Protein AF-A0A380AH10-F1 (afdb_monomer)

Organism: Serratia marcescens (NCBI:txid615)

Solvent-accessible surface area (backbone atoms only — not comparable to full-atom values): 5071 Å² total; per-residue (Å²): 136,85,80,80,72,54,67,38,58,54,52,52,50,45,22,65,77,42,29,86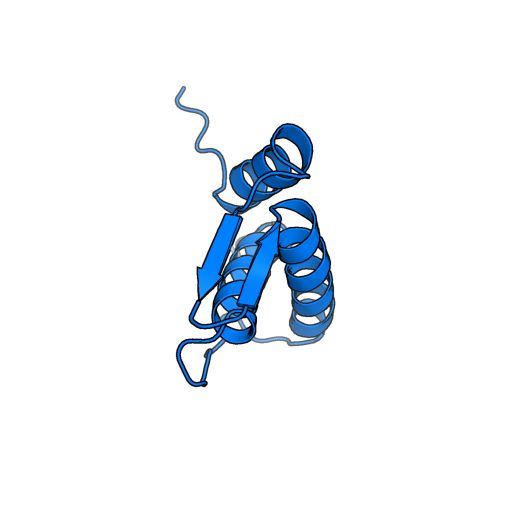,41,81,65,50,74,56,93,95,49,72,34,28,22,36,60,47,45,55,51,13,52,54,49,24,59,58,53,68,76,50,95,65,95,72,80,88,86,84,72,70,102,45,70,68,51,54,28,51,53,51,8,55,49,47,45,61,78,75,56,77,81,87,123

Sequence (83 aa):
MTMNHHLGQLLQAAATKYAHLEALSIKDDSWSYQQLHEFAALLARGFALSSGKYCALLGPRHIGTLAGAIARIMLRKNLPASQ

Secondary structure (DSSP, 8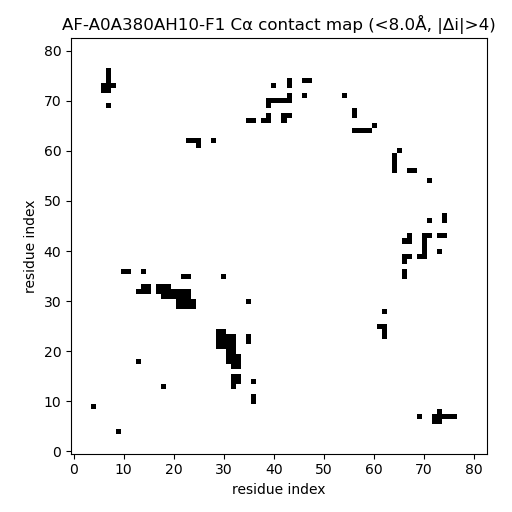-state):
------HHHHHHHHHHHTTTSEEEEETTEEEEHHHHHHHHHHHHHHHHT---S-----SSS-HHHHHHHHHHHHHTTSS----

Mean predicted aligned error: 6.73 Å

Radius of gyration: 13.61 Å; Cα contacts (8 Å, |Δi|>4): 80; chains: 1; bounding box: 32×38×34 Å

InterPro domains:
  IPR042099 ANL, N-terminal domain [G3DSA:3.40.50.12780] (1-76)

pLDDT: mean 82.56, std 17.0, range [35.84, 97.69]

Nearest PDB structures (foldseek):
  5u89-assembly1_A  TM=9.157E-01  e=7.034E-02  Geobacillus sp. Y4.1MC1
  4gr4-assembly4_D  TM=8.330E-01  e=5.134E-02  Streptomyces lydicus
  6vhu-assembly2_B  TM=8.033E-01  e=9.049E-02  Klebsiella oxytoca
  8glc-assembly2_A  TM=9.078E-01  e=1.926E-01  Actinoplanes
  6vhy-assembly1_A  TM=8.042E-01  e=4.101E-01  Klebsiella oxytoca

Foldseek 3Di:
DDPPPQVLNVLVVCCVVFVADWDDDDDPDTDGSVRLVVLLCVLLVVCVPDPDPDDDQDDDPDSNSVSVVSNNSNNVVPDPPDD

Structure (mmCIF, N/CA/C/O backbone):
data_AF-A0A380AH10-F1
#
_entry.id   AF-A0A380AH10-F1
#
loop_
_atom_site.group_PDB
_atom_site.id
_atom_site.type_symbol
_atom_site.label_atom_id
_atom_site.label_alt_id
_atom_site.label_comp_id
_atom_site.label_asym_id
_atom_site.label_entity_id
_atom_site.label_seq_id
_atom_site.pdbx_PDB_ins_code
_atom_site.Cartn_x
_atom_site.Cartn_y
_atom_site.Cartn_z
_atom_site.occupancy
_atom_site.B_iso_or_equiv
_atom_site.auth_seq_id
_atom_site.auth_comp_id
_atom_site.auth_asym_id
_atom_site.auth_atom_id
_atom_site.pdbx_PDB_model_num
ATOM 1 N N . MET A 1 1 ? 3.985 30.558 -9.843 1.00 35.84 1 MET A N 1
ATOM 2 C CA . MET A 1 1 ? 4.554 29.221 -10.121 1.00 35.84 1 MET A CA 1
ATOM 3 C C . MET A 1 1 ? 3.744 28.197 -9.346 1.00 35.84 1 MET A C 1
ATOM 5 O O . MET A 1 1 ? 3.816 28.185 -8.126 1.00 35.84 1 MET A O 1
ATOM 9 N N . THR A 1 2 ? 2.908 27.409 -10.015 1.00 39.19 2 THR A N 1
ATOM 10 C CA . THR A 1 2 ? 2.164 26.315 -9.379 1.00 39.19 2 THR A CA 1
ATOM 11 C C . THR A 1 2 ? 3.142 25.183 -9.066 1.00 39.19 2 THR A C 1
ATOM 13 O O . THR A 1 2 ? 3.721 24.589 -9.973 1.00 39.19 2 THR A O 1
ATOM 16 N N . MET A 1 3 ? 3.379 24.906 -7.780 1.00 42.47 3 MET A N 1
ATOM 17 C CA . MET A 1 3 ? 4.083 23.692 -7.365 1.00 42.47 3 ME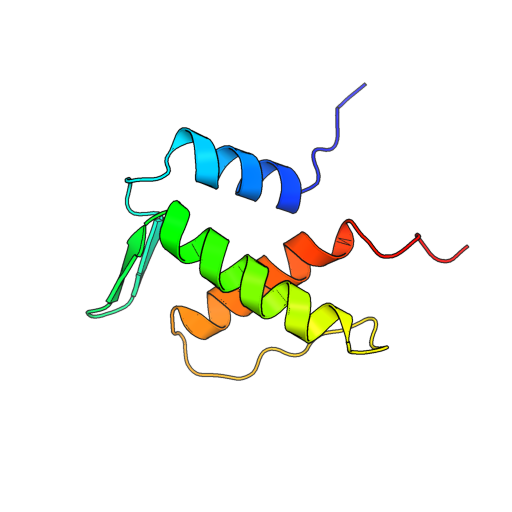T A CA 1
ATOM 18 C C . MET A 1 3 ? 3.221 22.499 -7.778 1.00 42.47 3 MET A C 1
ATOM 20 O O . MET A 1 3 ? 2.243 22.167 -7.112 1.00 42.47 3 MET A O 1
ATOM 24 N N . ASN A 1 4 ? 3.560 21.869 -8.901 1.00 49.22 4 ASN A N 1
ATOM 25 C CA . ASN A 1 4 ? 2.987 20.585 -9.281 1.00 49.22 4 ASN A CA 1
ATOM 26 C C . ASN A 1 4 ? 3.502 19.537 -8.290 1.00 49.22 4 ASN A C 1
ATOM 28 O O . ASN A 1 4 ? 4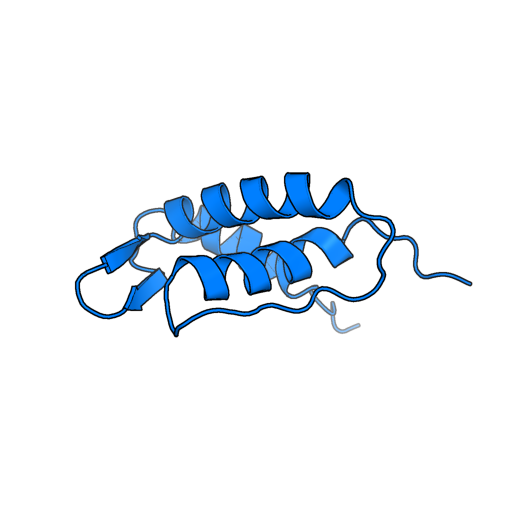.529 18.898 -8.517 1.00 49.22 4 ASN A O 1
ATOM 32 N N . HIS A 1 5 ? 2.824 19.405 -7.151 1.00 58.41 5 HIS A N 1
ATOM 33 C CA . HIS A 1 5 ? 3.132 18.368 -6.181 1.00 58.41 5 HIS A CA 1
ATOM 34 C C . HIS A 1 5 ? 2.877 17.010 -6.827 1.00 58.41 5 HIS A C 1
ATOM 36 O O . HIS A 1 5 ? 1.765 16.699 -7.257 1.00 58.41 5 HIS A O 1
ATOM 42 N N . HIS A 1 6 ? 3.922 16.192 -6.905 1.00 81.12 6 HIS A N 1
ATOM 43 C CA . HIS A 1 6 ? 3.785 14.832 -7.393 1.00 81.12 6 HIS A CA 1
ATOM 44 C C . HIS A 1 6 ? 2.841 14.075 -6.453 1.00 81.12 6 HIS A C 1
ATOM 46 O O . HIS A 1 6 ? 3.032 14.113 -5.238 1.00 81.12 6 HIS A O 1
ATOM 52 N N . LEU A 1 7 ? 1.844 13.365 -6.992 1.00 84.88 7 LEU A N 1
ATOM 53 C CA . LEU A 1 7 ? 0.819 12.678 -6.193 1.00 84.88 7 LEU A CA 1
ATOM 54 C C . LEU A 1 7 ? 1.425 11.786 -5.092 1.00 84.88 7 LEU A C 1
ATOM 56 O O . LEU A 1 7 ? 0.910 11.741 -3.981 1.00 84.88 7 LEU A O 1
ATOM 60 N N . GLY A 1 8 ? 2.578 11.157 -5.348 1.00 85.12 8 GLY A N 1
ATOM 61 C CA . GLY A 1 8 ? 3.301 10.381 -4.334 1.00 85.12 8 GLY A CA 1
ATOM 62 C C . GLY A 1 8 ? 3.759 11.192 -3.110 1.00 85.12 8 GLY A C 1
ATOM 63 O O . GLY A 1 8 ? 3.745 10.669 -2.001 1.00 85.12 8 GLY A O 1
ATOM 64 N N . GLN A 1 9 ? 4.127 12.468 -3.276 1.00 86.50 9 GLN A N 1
ATOM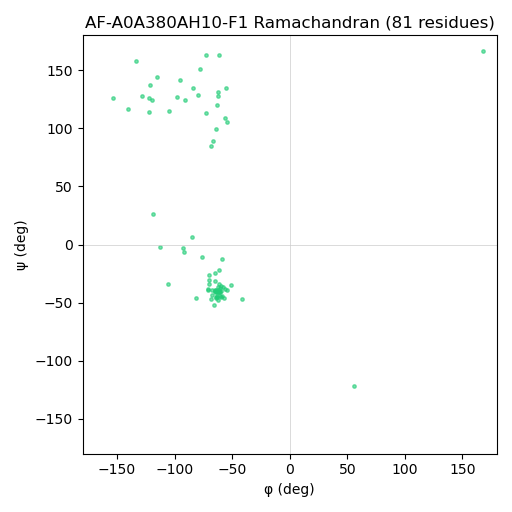 65 C CA . GLN A 1 9 ? 4.490 13.352 -2.157 1.00 86.50 9 GLN A CA 1
ATOM 66 C C . GLN A 1 9 ? 3.265 13.731 -1.323 1.00 86.50 9 GLN A C 1
ATOM 68 O O . GLN A 1 9 ? 3.345 13.756 -0.099 1.00 86.50 9 GLN A O 1
ATOM 73 N N . LEU A 1 10 ? 2.128 13.985 -1.977 1.00 90.44 10 LEU A N 1
ATOM 74 C CA . LEU A 1 10 ? 0.867 14.269 -1.289 1.00 90.44 10 LEU A CA 1
ATOM 75 C C . LEU A 1 10 ? 0.385 13.051 -0.494 1.00 90.44 10 LEU A C 1
ATOM 77 O O . LEU A 1 10 ? -0.037 13.196 0.649 1.00 90.44 10 LEU A O 1
ATOM 81 N N . LEU A 1 11 ? 0.516 11.850 -1.065 1.00 89.94 11 LEU A N 1
ATOM 82 C CA . LEU A 1 11 ? 0.189 10.596 -0.385 1.00 89.94 11 LEU A CA 1
ATOM 83 C C . LEU A 1 11 ? 1.108 10.340 0.815 1.00 89.94 11 LEU A C 1
ATOM 85 O O . LEU A 1 11 ? 0.627 9.931 1.866 1.00 89.94 11 LEU A O 1
ATOM 89 N N . GLN A 1 12 ? 2.407 10.635 0.700 1.00 90.00 12 GLN A N 1
ATOM 90 C CA . GLN A 1 12 ? 3.333 10.563 1.833 1.00 90.00 12 GLN A CA 1
ATOM 91 C C . GLN A 1 12 ? 2.966 11.572 2.933 1.00 90.00 12 GLN A C 1
ATOM 93 O O . GLN A 1 12 ? 2.923 11.214 4.106 1.00 90.00 12 GLN A O 1
ATOM 98 N N . ALA A 1 13 ? 2.657 12.819 2.571 1.00 91.19 13 ALA A N 1
ATOM 99 C CA . ALA A 1 13 ? 2.255 13.836 3.539 1.00 91.19 13 ALA A CA 1
ATOM 100 C C . ALA A 1 13 ? 0.941 13.467 4.251 1.00 91.19 13 ALA A C 1
ATOM 102 O O . ALA A 1 13 ? 0.829 13.635 5.465 1.00 91.19 13 ALA A O 1
ATOM 103 N N . ALA A 1 14 ? -0.034 12.923 3.516 1.00 92.44 14 ALA A N 1
ATOM 104 C CA . ALA A 1 14 ? -1.283 12.422 4.082 1.00 92.44 14 ALA A CA 1
ATOM 105 C C . ALA A 1 14 ? -1.043 11.242 5.035 1.00 92.44 14 ALA A C 1
ATOM 107 O O . ALA A 1 14 ? -1.624 11.220 6.118 1.00 92.44 14 ALA A O 1
ATOM 108 N N . ALA A 1 15 ? -0.139 10.322 4.676 1.00 92.94 15 ALA A N 1
ATOM 109 C CA . ALA A 1 15 ? 0.242 9.189 5.516 1.00 92.94 15 ALA A CA 1
ATOM 110 C C . ALA A 1 15 ? 0.782 9.609 6.886 1.00 92.94 15 ALA A C 1
ATOM 112 O O . ALA A 1 15 ? 0.507 8.955 7.884 1.00 92.94 15 ALA A O 1
ATOM 113 N N . THR A 1 16 ? 1.520 10.718 6.944 1.00 93.81 16 THR A N 1
ATOM 114 C CA . THR A 1 16 ? 2.031 11.263 8.207 1.00 93.81 16 THR A CA 1
ATOM 115 C C . THR A 1 16 ? 0.978 12.086 8.944 1.00 93.81 16 THR A C 1
ATOM 117 O O . THR A 1 16 ? 0.799 11.921 10.147 1.00 93.81 16 THR A O 1
ATOM 120 N N . LYS A 1 17 ? 0.262 12.972 8.241 1.00 96.81 17 LYS A N 1
ATOM 121 C CA . LYS A 1 17 ? -0.687 13.907 8.865 1.00 96.81 17 LYS A CA 1
ATOM 122 C C . LYS A 1 17 ? -1.934 13.215 9.421 1.00 96.81 17 LYS A C 1
ATOM 124 O O . LYS A 1 17 ? -2.473 13.654 10.432 1.00 96.81 17 LYS A O 1
ATOM 129 N N . TYR A 1 18 ? -2.392 12.159 8.758 1.00 97.31 18 TYR A N 1
ATOM 130 C CA . TYR A 1 18 ? -3.641 11.462 9.067 1.00 97.31 18 TYR A CA 1
ATOM 131 C C . TYR A 1 18 ? -3.401 9.996 9.444 1.00 97.31 18 TYR A C 1
ATOM 133 O O . TYR A 1 18 ? -4.292 9.175 9.268 1.00 97.31 18 TYR A O 1
ATOM 141 N N . ALA A 1 19 ? -2.209 9.669 9.958 1.00 94.75 19 ALA A N 1
ATOM 142 C CA . ALA A 1 19 ? -1.690 8.309 10.146 1.00 94.75 19 ALA A CA 1
ATOM 143 C C . ALA A 1 19 ? -2.707 7.286 10.682 1.00 94.75 19 ALA A C 1
ATOM 145 O O . ALA A 1 19 ? -2.823 6.190 10.135 1.00 94.75 19 ALA A O 1
ATOM 146 N N . HIS A 1 20 ? -3.456 7.654 11.722 1.00 96.75 20 HIS A N 1
ATOM 147 C CA . HIS A 1 20 ? -4.396 6.764 12.411 1.00 96.75 20 HIS A CA 1
ATOM 148 C C . HIS A 1 20 ? -5.828 6.805 11.858 1.00 96.75 20 HIS A C 1
ATOM 150 O O . HIS A 1 20 ? -6.664 6.023 12.299 1.00 96.75 20 HIS A O 1
ATOM 156 N N . LEU A 1 21 ? -6.129 7.709 10.921 1.00 97.69 21 LEU A N 1
ATOM 157 C CA . LEU A 1 21 ? -7.445 7.782 10.291 1.00 97.69 21 LEU A CA 1
ATOM 158 C C . LEU A 1 21 ? -7.588 6.686 9.233 1.00 97.69 21 LEU A C 1
ATOM 160 O O . LEU A 1 21 ? -6.606 6.280 8.607 1.00 97.69 21 LEU A O 1
ATOM 164 N N . GLU A 1 22 ? -8.822 6.235 9.019 1.00 97.31 22 GLU A N 1
ATOM 165 C CA . GLU A 1 22 ? -9.155 5.309 7.939 1.00 97.31 22 GLU A CA 1
ATOM 166 C C . GLU A 1 22 ? -8.869 5.961 6.578 1.00 97.31 22 GLU A C 1
ATOM 168 O O . GLU A 1 22 ? -9.321 7.073 6.300 1.00 97.31 22 GLU A O 1
ATOM 173 N N . ALA A 1 23 ? -8.106 5.265 5.734 1.00 95.75 23 ALA A N 1
ATOM 174 C CA . ALA A 1 23 ? -7.768 5.714 4.385 1.00 95.75 23 ALA A CA 1
ATOM 175 C C . ALA A 1 23 ? -8.526 4.943 3.306 1.00 95.75 23 ALA A C 1
ATOM 177 O O . ALA A 1 23 ? -8.823 5.487 2.241 1.00 95.75 23 ALA A O 1
ATOM 178 N N . LEU A 1 24 ? -8.776 3.656 3.552 1.00 94.69 24 LEU A N 1
ATOM 179 C CA . LEU A 1 24 ? -9.388 2.764 2.585 1.00 94.69 24 LEU A CA 1
ATOM 180 C C . LEU A 1 24 ? -10.128 1.636 3.299 1.00 94.69 24 LEU A C 1
ATOM 182 O O . LEU A 1 24 ? -9.527 0.886 4.064 1.00 94.69 24 LEU A O 1
ATOM 186 N N . SER A 1 25 ? -11.405 1.487 2.963 1.00 95.25 25 SER A N 1
ATOM 187 C CA . SER A 1 25 ? -12.254 0.387 3.407 1.00 95.25 25 SER A CA 1
ATOM 188 C C . SER A 1 25 ? -12.814 -0.361 2.197 1.00 95.25 25 SER A C 1
ATOM 190 O O . SER A 1 25 ? -13.354 0.244 1.259 1.00 95.25 25 SER A O 1
ATOM 192 N N . ILE A 1 26 ? -12.617 -1.680 2.166 1.00 93.44 26 ILE A N 1
ATOM 193 C CA . ILE A 1 26 ? -13.119 -2.581 1.124 1.00 93.44 26 ILE A CA 1
ATOM 194 C C . ILE A 1 26 ? -13.594 -3.875 1.781 1.00 93.44 26 ILE A C 1
ATOM 196 O O . ILE A 1 26 ? -12.781 -4.654 2.271 1.00 93.44 26 ILE A O 1
ATOM 200 N N . LYS A 1 27 ? -14.898 -4.159 1.660 1.00 89.94 27 LYS A N 1
ATOM 201 C CA . LYS A 1 27 ? -15.548 -5.309 2.310 1.00 89.94 27 LYS A CA 1
ATOM 202 C C . LYS A 1 27 ? -15.304 -5.255 3.825 1.00 89.94 27 LYS A C 1
ATOM 204 O O . LYS A 1 27 ? -15.660 -4.255 4.435 1.00 89.94 27 LYS A O 1
ATOM 209 N N . ASP A 1 28 ? -14.691 -6.293 4.382 1.00 89.69 28 ASP A N 1
ATOM 210 C CA . ASP A 1 28 ? -14.427 -6.450 5.811 1.00 89.69 28 ASP A CA 1
ATOM 211 C C . ASP A 1 28 ? -13.034 -5.929 6.217 1.00 89.69 28 ASP A C 1
ATOM 213 O O . ASP A 1 28 ? -12.697 -5.924 7.399 1.00 89.69 28 ASP A O 1
ATOM 217 N N . ASP A 1 29 ? -12.229 -5.466 5.251 1.00 91.81 29 ASP A N 1
ATOM 218 C CA . ASP A 1 29 ? -10.905 -4.903 5.502 1.00 91.81 29 ASP A CA 1
ATOM 219 C C . ASP A 1 29 ? -10.975 -3.366 5.547 1.00 91.81 29 ASP A C 1
ATOM 221 O O . ASP A 1 29 ? -11.425 -2.721 4.594 1.00 91.81 29 ASP A O 1
ATOM 225 N N . SER A 1 30 ? -10.457 -2.767 6.622 1.00 95.50 30 SER A N 1
ATOM 226 C CA . SER A 1 30 ? -10.254 -1.319 6.753 1.00 95.50 30 SER A CA 1
ATOM 227 C C . SER A 1 30 ? -8.819 -1.026 7.170 1.00 95.50 30 SER A C 1
ATOM 229 O O . SER A 1 30 ? -8.299 -1.631 8.110 1.00 95.50 30 SER A O 1
ATOM 231 N N . TRP A 1 31 ? -8.153 -0.149 6.420 1.00 96.38 31 TRP A N 1
ATOM 232 C CA . TRP A 1 31 ? -6.750 0.193 6.620 1.00 96.38 31 TRP A CA 1
ATOM 233 C C . TRP A 1 31 ? -6.582 1.688 6.875 1.00 96.38 31 TRP A C 1
ATOM 235 O O . TRP A 1 31 ? -7.155 2.538 6.179 1.00 96.38 31 TRP A O 1
ATOM 245 N N . SER A 1 32 ? -5.731 2.009 7.848 1.00 97.50 32 SER A N 1
ATOM 246 C CA . SER A 1 32 ? -5.339 3.384 8.130 1.00 97.50 32 SER A CA 1
ATOM 247 C C . SER A 1 32 ? -4.395 3.944 7.064 1.00 97.50 32 SER A C 1
ATOM 249 O O . SER A 1 32 ? -3.756 3.205 6.304 1.00 97.50 32 SER A O 1
ATOM 251 N N . TYR A 1 33 ? -4.259 5.270 7.032 1.00 96.69 33 TYR A N 1
ATOM 252 C CA . TYR A 1 33 ? -3.288 5.951 6.170 1.00 96.69 33 TYR A CA 1
ATOM 253 C C . TYR A 1 33 ? -1.858 5.434 6.377 1.00 96.69 33 TYR A C 1
ATOM 255 O O . TYR A 1 33 ? -1.123 5.263 5.401 1.00 96.69 33 TYR A O 1
ATOM 263 N N . GLN A 1 34 ? -1.472 5.152 7.624 1.00 96.06 34 GLN A N 1
ATOM 264 C CA . GLN A 1 34 ? -0.161 4.596 7.950 1.00 96.06 34 GLN A CA 1
ATOM 265 C C . GLN A 1 34 ? 0.013 3.176 7.395 1.00 96.06 34 GLN A C 1
ATOM 267 O O . GLN A 1 34 ? 0.978 2.926 6.674 1.00 96.06 34 GLN A O 1
ATOM 272 N N . GLN A 1 35 ? -0.930 2.269 7.672 1.00 96.44 35 GLN A N 1
ATOM 273 C CA . GLN A 1 35 ? -0.858 0.872 7.219 1.00 96.44 35 GLN A CA 1
ATOM 274 C C . GLN A 1 35 ? -0.782 0.784 5.691 1.00 96.44 35 GLN A C 1
ATOM 276 O O . GLN A 1 35 ? 0.052 0.068 5.130 1.00 96.44 35 GLN A O 1
ATOM 281 N N . LEU A 1 36 ? -1.614 1.573 5.006 1.00 95.50 36 LEU A N 1
ATOM 282 C CA . LEU A 1 36 ? -1.634 1.631 3.550 1.00 95.50 36 LEU A CA 1
ATOM 283 C C . LEU A 1 36 ? -0.315 2.163 2.977 1.00 95.50 36 LEU A C 1
ATOM 285 O O . LEU A 1 36 ? 0.177 1.636 1.977 1.00 95.50 36 LEU A O 1
ATOM 289 N N . HIS A 1 37 ? 0.281 3.174 3.613 1.00 94.44 37 HIS A N 1
ATOM 290 C CA . HIS A 1 37 ? 1.562 3.735 3.191 1.00 94.44 37 HIS A CA 1
ATOM 291 C C . HIS A 1 37 ? 2.728 2.768 3.395 1.00 94.44 37 HIS A C 1
ATOM 293 O O . HIS A 1 37 ? 3.535 2.593 2.483 1.00 94.44 37 HIS A O 1
ATOM 299 N N . GLU A 1 38 ? 2.822 2.135 4.562 1.00 94.31 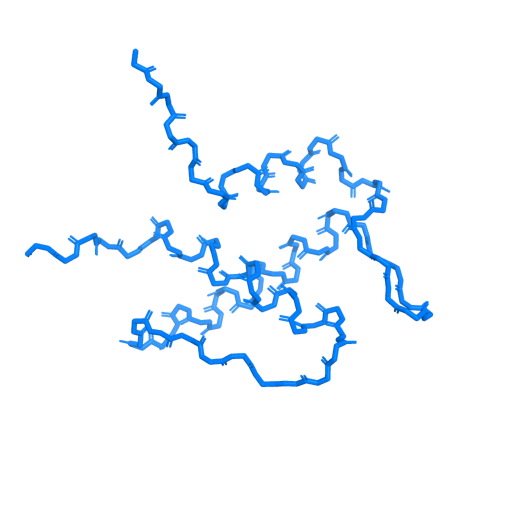38 GLU A N 1
ATOM 300 C CA . GLU A 1 38 ? 3.889 1.182 4.881 1.00 94.31 38 GLU A CA 1
ATOM 301 C C . GLU A 1 38 ? 3.870 -0.007 3.917 1.00 94.31 38 GLU A C 1
ATOM 303 O O . GLU A 1 38 ? 4.904 -0.377 3.351 1.00 94.31 38 GLU A O 1
ATOM 308 N N . PHE A 1 39 ? 2.683 -0.547 3.643 1.00 94.81 39 PHE A N 1
ATOM 309 C CA . PHE A 1 39 ? 2.533 -1.640 2.693 1.00 94.81 39 PHE A CA 1
ATOM 310 C C . PHE A 1 39 ? 2.843 -1.210 1.254 1.00 94.81 39 PHE A C 1
ATOM 312 O O . PHE A 1 39 ? 3.584 -1.894 0.547 1.00 94.81 39 PHE A O 1
ATOM 319 N N . ALA A 1 40 ? 2.358 -0.044 0.817 1.00 93.12 40 ALA A N 1
ATOM 320 C CA . ALA A 1 40 ? 2.698 0.488 -0.501 1.00 93.12 40 ALA A CA 1
ATOM 321 C C . ALA A 1 40 ? 4.206 0.771 -0.643 1.00 93.12 40 ALA A C 1
ATOM 323 O O . ALA A 1 40 ? 4.783 0.524 -1.703 1.00 93.12 40 ALA A O 1
ATOM 324 N N . ALA A 1 41 ? 4.877 1.236 0.413 1.00 91.38 41 ALA A N 1
ATOM 325 C CA . ALA A 1 41 ? 6.325 1.430 0.422 1.00 91.38 41 ALA A CA 1
ATOM 326 C C . ALA A 1 41 ? 7.082 0.097 0.297 1.00 91.38 41 ALA A C 1
ATOM 328 O O . ALA A 1 41 ? 8.078 0.026 -0.429 1.00 91.38 41 ALA A O 1
ATOM 329 N N . LEU A 1 42 ? 6.599 -0.964 0.952 1.00 92.00 42 LEU A N 1
ATOM 330 C CA . LEU A 1 42 ? 7.143 -2.315 0.808 1.00 92.00 42 LEU A CA 1
ATOM 331 C C . LEU A 1 42 ? 7.005 -2.822 -0.636 1.00 92.00 42 LEU A C 1
ATOM 333 O O . LEU A 1 42 ? 7.990 -3.266 -1.228 1.00 92.00 42 LEU A O 1
ATOM 337 N N . LEU A 1 43 ? 5.819 -2.681 -1.235 1.00 90.88 43 LEU A N 1
ATOM 338 C CA . LEU A 1 43 ? 5.576 -3.045 -2.636 1.00 90.88 43 LEU A CA 1
ATOM 339 C C . LEU A 1 43 ? 6.447 -2.230 -3.601 1.00 90.88 43 LEU A C 1
ATOM 341 O O . LEU A 1 43 ? 7.010 -2.782 -4.545 1.00 90.88 43 LEU A O 1
ATOM 345 N N . ALA A 1 44 ? 6.617 -0.929 -3.346 1.00 87.94 44 ALA A N 1
ATOM 346 C CA . ALA A 1 44 ? 7.452 -0.061 -4.169 1.00 87.94 44 ALA A CA 1
ATOM 347 C C . ALA A 1 44 ? 8.914 -0.531 -4.169 1.00 87.94 44 ALA A C 1
ATOM 349 O O . ALA A 1 44 ? 9.542 -0.571 -5.223 1.00 87.94 44 ALA A O 1
ATOM 350 N N . ARG A 1 45 ? 9.454 -0.960 -3.021 1.00 86.69 45 ARG A N 1
ATOM 351 C CA . ARG A 1 45 ? 10.803 -1.553 -2.963 1.00 86.69 45 ARG A CA 1
ATOM 352 C C . ARG A 1 45 ? 10.912 -2.802 -3.839 1.00 86.69 45 ARG A C 1
ATOM 354 O O . ARG A 1 45 ? 11.902 -2.942 -4.546 1.00 86.69 45 ARG A O 1
ATOM 361 N N . GLY A 1 46 ? 9.885 -3.652 -3.856 1.00 85.19 46 GLY A N 1
ATOM 362 C CA . GLY A 1 46 ? 9.822 -4.803 -4.763 1.00 85.19 46 GLY A CA 1
ATOM 363 C C . GLY A 1 46 ? 9.793 -4.392 -6.238 1.00 85.19 46 GLY A C 1
ATOM 364 O O . GLY A 1 46 ? 10.551 -4.919 -7.046 1.00 85.19 46 GLY A O 1
ATOM 365 N N . PHE A 1 47 ? 8.979 -3.396 -6.596 1.00 85.06 47 PHE A N 1
ATOM 366 C CA . PHE A 1 47 ? 8.902 -2.882 -7.970 1.00 85.06 47 PHE A CA 1
ATOM 367 C C . PHE A 1 47 ? 10.204 -2.229 -8.446 1.00 85.06 47 PHE A C 1
ATOM 369 O O . PHE A 1 47 ? 10.507 -2.303 -9.636 1.00 85.06 47 PHE A O 1
ATOM 376 N N . ALA A 1 48 ? 10.982 -1.617 -7.545 1.00 80.50 48 ALA A N 1
ATOM 377 C CA . ALA A 1 48 ? 12.273 -1.001 -7.867 1.00 80.50 48 ALA A CA 1
ATOM 378 C C . ALA A 1 48 ? 13.302 -2.010 -8.402 1.00 80.50 48 ALA A C 1
ATOM 380 O O . ALA A 1 48 ? 14.235 -1.615 -9.094 1.00 80.50 48 ALA A O 1
ATOM 381 N N . LEU A 1 49 ? 13.121 -3.301 -8.105 1.00 79.81 49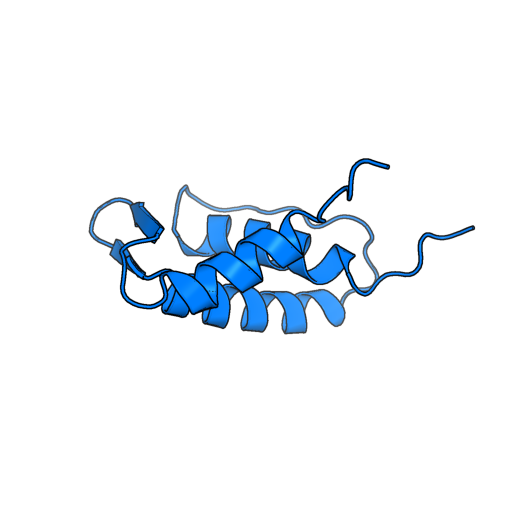 LEU A N 1
ATOM 382 C CA . LEU A 1 49 ? 13.957 -4.383 -8.627 1.00 79.81 49 LEU A CA 1
ATOM 383 C C . LEU A 1 49 ? 13.634 -4.730 -10.091 1.00 79.81 49 LEU A C 1
ATOM 385 O O . LEU A 1 49 ? 14.376 -5.479 -10.720 1.00 79.81 49 LEU A O 1
ATOM 389 N N . SER A 1 50 ? 12.535 -4.207 -10.645 1.00 76.38 50 SER A N 1
ATOM 390 C CA . SER A 1 50 ? 12.135 -4.439 -12.035 1.00 76.38 50 SER A CA 1
ATOM 391 C C . SER A 1 50 ? 12.627 -3.320 -12.961 1.00 76.38 50 SER A C 1
ATOM 393 O O . SER A 1 50 ? 12.574 -2.141 -12.620 1.00 76.38 50 SER A O 1
ATOM 395 N N . SER A 1 51 ? 13.062 -3.675 -14.172 1.00 66.44 51 SER A N 1
ATOM 396 C CA . SER A 1 51 ? 13.536 -2.732 -15.201 1.00 66.44 51 SER A CA 1
ATOM 397 C C . SER A 1 51 ? 12.410 -2.130 -16.063 1.00 66.44 51 SER A C 1
ATOM 399 O O . SER A 1 51 ? 12.666 -1.428 -17.041 1.00 66.44 51 SER A O 1
ATOM 401 N N . GLY A 1 52 ? 11.144 -2.399 -15.722 1.00 71.88 52 GLY A N 1
ATOM 402 C CA . GLY A 1 52 ? 9.978 -2.023 -16.518 1.00 71.88 52 GLY A CA 1
ATOM 403 C C . GLY A 1 52 ? 9.486 -0.592 -16.273 1.00 71.88 52 GLY A C 1
ATOM 404 O O . GLY A 1 52 ? 9.284 -0.156 -15.141 1.00 71.88 52 GLY A O 1
ATOM 405 N N . LYS A 1 53 ? 9.182 0.138 -17.355 1.00 72.81 53 LYS A N 1
ATOM 406 C CA . LYS A 1 53 ? 8.539 1.466 -17.277 1.00 72.81 53 LYS A CA 1
ATOM 407 C C . LYS A 1 53 ? 7.079 1.384 -16.816 1.00 72.81 53 LYS A C 1
ATOM 409 O O . LYS A 1 53 ? 6.583 2.304 -16.157 1.00 72.81 53 LYS A O 1
ATOM 414 N N . TYR A 1 54 ? 6.396 0.291 -17.139 1.00 81.94 54 TYR A N 1
ATOM 415 C CA . TYR A 1 54 ? 4.984 0.068 -16.839 1.00 81.94 54 TYR A CA 1
ATOM 416 C C . TYR A 1 54 ? 4.820 -1.095 -15.864 1.00 81.94 54 TYR A C 1
ATOM 418 O O . TYR A 1 54 ? 5.565 -2.067 -15.921 1.00 81.94 54 TYR A O 1
ATOM 426 N N . CYS A 1 55 ? 3.838 -0.979 -14.971 1.00 82.31 55 CYS A N 1
ATOM 427 C CA . CYS A 1 55 ? 3.463 -2.025 -14.029 1.00 82.31 55 CYS A CA 1
ATOM 428 C C . CYS A 1 55 ? 1.988 -2.338 -14.266 1.00 82.31 55 CYS A C 1
ATOM 430 O O . CYS A 1 55 ? 1.138 -1.465 -14.079 1.00 82.31 55 CYS A O 1
ATOM 432 N N . ALA A 1 56 ? 1.708 -3.548 -14.743 1.00 86.44 56 ALA A N 1
ATOM 433 C CA . ALA A 1 56 ? 0.347 -4.046 -14.838 1.00 86.44 56 ALA A CA 1
ATOM 434 C C . ALA A 1 56 ? -0.086 -4.538 -13.454 1.00 86.44 56 ALA A C 1
ATOM 436 O O . ALA A 1 56 ? 0.620 -5.318 -12.818 1.00 86.44 56 ALA A O 1
ATOM 437 N N . LEU A 1 57 ? -1.245 -4.075 -12.995 1.00 87.00 57 LEU A N 1
ATOM 438 C CA . LEU A 1 57 ? -1.859 -4.532 -11.755 1.00 87.00 57 LEU A CA 1
ATOM 439 C C . LEU A 1 57 ? -3.019 -5.445 -12.123 1.00 87.00 57 LEU A C 1
ATOM 441 O O . LEU A 1 57 ? -3.987 -4.997 -12.735 1.00 87.00 57 LEU A O 1
ATOM 445 N N . LEU A 1 58 ? -2.904 -6.720 -11.762 1.00 86.94 58 LEU A N 1
ATOM 446 C CA . LEU A 1 58 ? -3.930 -7.724 -12.001 1.00 86.94 58 LEU A CA 1
ATOM 447 C C . LEU A 1 58 ? -4.389 -8.290 -10.662 1.00 86.94 58 LEU A C 1
ATOM 449 O O . LEU A 1 58 ? -3.581 -8.776 -9.874 1.00 86.94 58 LEU A O 1
ATOM 453 N N . GLY A 1 59 ? -5.688 -8.221 -10.404 1.00 84.00 59 GLY A N 1
ATOM 454 C CA . GLY A 1 59 ? -6.279 -8.782 -9.200 1.00 84.00 59 GLY A CA 1
ATOM 455 C C . GLY A 1 59 ? -7.722 -8.328 -8.997 1.00 84.00 59 GLY A C 1
ATOM 456 O O . GLY A 1 59 ? -8.177 -7.395 -9.666 1.00 84.00 59 GLY A O 1
ATOM 457 N N . PRO A 1 60 ? -8.456 -8.986 -8.085 1.00 86.69 60 PRO A N 1
ATOM 458 C CA . PRO A 1 60 ? -9.774 -8.526 -7.668 1.00 86.69 60 PRO A CA 1
ATOM 459 C C . PRO A 1 60 ? -9.679 -7.139 -7.017 1.00 86.69 60 PRO A C 1
ATOM 461 O O . PRO A 1 60 ? -8.612 -6.712 -6.581 1.00 86.69 60 PRO A O 1
ATOM 464 N N . ARG A 1 61 ? -10.810 -6.433 -6.896 1.00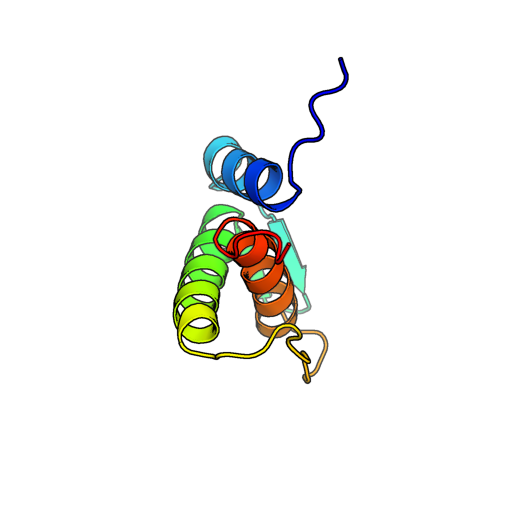 86.25 61 ARG A N 1
ATOM 465 C CA . ARG A 1 61 ? -10.874 -5.169 -6.145 1.00 86.25 61 ARG A CA 1
ATOM 466 C C . ARG A 1 61 ? -10.635 -5.441 -4.654 1.00 86.25 61 ARG A C 1
ATOM 468 O O . ARG A 1 61 ? -11.578 -5.698 -3.910 1.00 86.25 61 ARG A O 1
ATOM 475 N N . HIS A 1 62 ? -9.369 -5.405 -4.251 1.00 90.25 62 HIS A N 1
ATOM 476 C CA . HIS A 1 62 ? -8.874 -5.637 -2.894 1.00 90.25 62 HIS A CA 1
ATOM 477 C C . HIS A 1 62 ? -7.866 -4.550 -2.508 1.00 90.25 62 HIS A C 1
ATOM 479 O O . HIS A 1 62 ? -7.276 -3.901 -3.381 1.00 90.25 62 HIS A O 1
ATOM 485 N N . ILE A 1 63 ? -7.664 -4.351 -1.203 1.00 90.12 63 ILE A N 1
ATOM 486 C CA . ILE A 1 63 ? -6.738 -3.341 -0.677 1.00 90.12 63 ILE A CA 1
ATOM 487 C C . ILE A 1 63 ? -5.328 -3.547 -1.237 1.00 90.12 63 ILE A C 1
ATOM 489 O O . ILE A 1 63 ? -4.680 -2.572 -1.620 1.00 90.12 63 ILE A O 1
ATOM 493 N N . GLY A 1 64 ? -4.885 -4.798 -1.400 1.00 88.25 64 GLY A N 1
ATOM 494 C CA . GLY A 1 64 ? -3.566 -5.100 -1.954 1.00 88.25 64 GLY A CA 1
ATOM 495 C C . GLY A 1 64 ? -3.358 -4.570 -3.377 1.00 88.25 64 GLY A C 1
ATOM 496 O O . GLY A 1 64 ? -2.310 -4.000 -3.684 1.00 88.25 64 GLY A O 1
ATOM 497 N N . THR A 1 65 ? -4.372 -4.674 -4.240 1.00 90.50 65 THR A N 1
ATOM 498 C CA . THR A 1 65 ? -4.300 -4.180 -5.625 1.00 90.50 65 THR A CA 1
ATOM 499 C C . THR A 1 65 ? -4.213 -2.653 -5.677 1.00 90.50 65 THR A C 1
ATOM 501 O O . THR A 1 65 ? -3.434 -2.104 -6.460 1.00 90.50 65 THR A O 1
ATOM 504 N N . LEU A 1 66 ? -4.953 -1.952 -4.813 1.00 91.81 66 LEU A N 1
ATOM 505 C CA . LEU A 1 66 ? -4.887 -0.488 -4.716 1.00 91.81 66 LEU A CA 1
ATOM 506 C C . LEU A 1 66 ? -3.575 -0.009 -4.088 1.00 91.81 66 LEU A C 1
ATOM 508 O O . LEU A 1 66 ? -2.987 0.963 -4.567 1.00 91.81 66 LEU A O 1
ATOM 512 N N . ALA A 1 67 ? -3.063 -0.720 -3.083 1.00 91.88 67 ALA A N 1
ATOM 513 C CA . ALA A 1 67 ? -1.743 -0.456 -2.524 1.00 91.88 67 ALA A CA 1
ATOM 514 C C . ALA A 1 67 ? -0.638 -0.603 -3.583 1.00 91.88 67 ALA A C 1
ATOM 516 O O . ALA A 1 67 ? 0.289 0.203 -3.610 1.00 91.88 67 ALA A O 1
ATOM 517 N N . GLY A 1 68 ? -0.769 -1.553 -4.516 1.00 91.06 68 GLY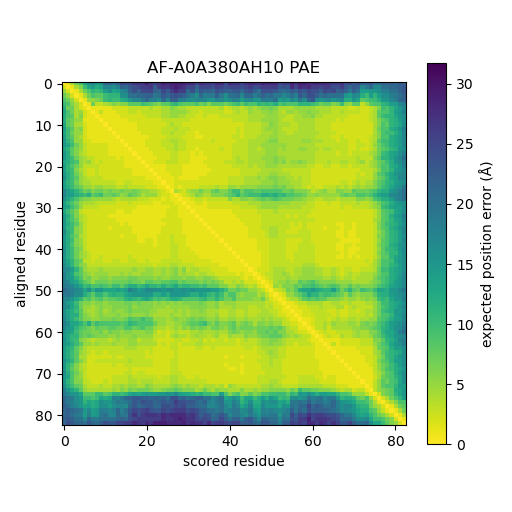 A N 1
ATOM 518 C CA . GLY A 1 68 ? 0.115 -1.670 -5.681 1.00 91.06 68 GLY A CA 1
ATOM 519 C C . GLY A 1 68 ? 0.082 -0.442 -6.600 1.00 91.06 68 GLY A C 1
ATOM 520 O O . GLY A 1 68 ? 1.128 0.024 -7.058 1.00 91.06 68 GLY A O 1
ATOM 521 N N . ALA A 1 69 ? -1.090 0.157 -6.824 1.00 90.19 69 ALA A N 1
ATOM 522 C CA . ALA A 1 69 ? -1.191 1.407 -7.583 1.00 90.19 69 ALA A CA 1
ATOM 523 C C . ALA A 1 69 ? -0.482 2.564 -6.865 1.00 90.19 69 ALA A C 1
ATOM 525 O O . ALA A 1 69 ? 0.320 3.279 -7.475 1.00 90.19 69 ALA A O 1
ATOM 526 N N . ILE A 1 70 ? -0.713 2.702 -5.556 1.00 90.81 70 ILE A N 1
ATOM 527 C CA . ILE A 1 70 ? -0.052 3.704 -4.708 1.00 90.81 70 ILE A CA 1
ATOM 528 C C . ILE A 1 70 ? 1.469 3.508 -4.734 1.00 90.81 70 ILE A C 1
ATOM 530 O O . ILE A 1 70 ? 2.210 4.466 -4.953 1.00 90.81 70 ILE A O 1
ATOM 534 N N . ALA A 1 71 ? 1.938 2.267 -4.613 1.00 90.06 71 ALA A N 1
ATOM 535 C CA . ALA A 1 71 ? 3.351 1.912 -4.671 1.00 90.06 71 ALA A CA 1
ATOM 536 C C . ALA A 1 71 ? 4.009 2.359 -5.985 1.00 90.06 71 ALA A C 1
ATOM 538 O O . ALA A 1 71 ? 5.073 2.986 -5.977 1.00 90.06 71 ALA A O 1
ATOM 539 N N . ARG A 1 72 ? 3.361 2.114 -7.134 1.00 88.25 72 ARG A N 1
ATOM 540 C CA . ARG A 1 72 ? 3.882 2.547 -8.441 1.00 88.25 72 ARG A CA 1
ATOM 541 C C . ARG A 1 72 ? 3.951 4.069 -8.560 1.00 88.25 72 ARG A C 1
ATOM 543 O O . ARG A 1 72 ? 4.920 4.580 -9.137 1.00 88.25 72 ARG A O 1
ATOM 550 N N . ILE A 1 73 ? 2.951 4.774 -8.027 1.00 87.69 73 ILE A N 1
ATOM 551 C CA . ILE A 1 73 ? 2.912 6.241 -7.973 1.00 87.69 73 ILE A CA 1
ATOM 552 C C . ILE A 1 73 ? 4.057 6.760 -7.102 1.00 87.69 73 ILE A C 1
ATOM 554 O O . ILE A 1 73 ? 4.767 7.666 -7.523 1.00 87.69 73 ILE A O 1
ATOM 558 N N . MET A 1 74 ? 4.307 6.162 -5.936 1.00 82.50 74 MET A N 1
ATOM 559 C CA . MET A 1 74 ? 5.436 6.531 -5.074 1.00 82.50 74 MET A CA 1
ATOM 560 C C . MET A 1 74 ? 6.788 6.325 -5.775 1.00 82.50 74 MET A C 1
ATOM 562 O O . MET A 1 74 ? 7.679 7.166 -5.657 1.00 82.50 74 MET A O 1
ATOM 566 N N . LEU A 1 75 ? 6.924 5.260 -6.570 1.00 76.62 75 LEU A N 1
ATOM 567 C CA . LEU A 1 75 ? 8.171 4.901 -7.250 1.00 76.62 75 LEU A CA 1
ATOM 568 C C . LEU A 1 75 ? 8.573 5.840 -8.396 1.00 76.62 75 LEU A C 1
ATOM 570 O O . LEU A 1 75 ? 9.759 5.971 -8.693 1.00 76.62 75 LEU A O 1
ATOM 574 N N . ARG A 1 76 ? 7.619 6.531 -9.040 1.00 65.25 76 ARG A N 1
ATOM 575 C CA . ARG A 1 76 ? 7.929 7.527 -10.091 1.00 65.25 76 ARG A CA 1
ATOM 576 C C . ARG A 1 76 ? 8.823 8.678 -9.605 1.00 65.25 76 ARG A C 1
ATOM 578 O O . ARG A 1 76 ? 9.369 9.384 -10.441 1.00 65.25 76 ARG A O 1
ATOM 585 N N . LYS A 1 77 ? 9.016 8.828 -8.291 1.00 55.50 77 LYS A N 1
ATOM 586 C CA . LYS A 1 77 ? 9.982 9.753 -7.681 1.00 55.50 77 LYS A CA 1
ATOM 587 C C . LYS A 1 77 ? 11.450 9.402 -7.994 1.00 55.50 77 LYS A C 1
ATOM 589 O O . LYS A 1 77 ? 12.282 10.298 -7.958 1.00 55.50 77 LYS A O 1
ATOM 594 N N . ASN A 1 78 ? 11.759 8.136 -8.307 1.00 47.00 78 ASN A N 1
ATOM 595 C CA . ASN A 1 78 ? 13.138 7.628 -8.393 1.00 47.00 78 ASN A CA 1
ATOM 596 C C . ASN A 1 78 ? 13.605 7.234 -9.803 1.00 47.00 78 ASN A C 1
ATOM 598 O O . ASN A 1 78 ? 14.756 6.831 -9.948 1.00 47.00 78 ASN A O 1
ATOM 602 N N . LEU A 1 79 ? 12.760 7.325 -10.837 1.00 45.72 79 LEU A N 1
ATOM 603 C CA . LEU A 1 79 ? 13.256 7.178 -12.207 1.00 45.72 79 LEU A CA 1
ATOM 604 C C . LEU A 1 79 ? 13.641 8.560 -12.741 1.00 45.72 79 LEU A C 1
ATOM 606 O O . LEU A 1 79 ? 12.768 9.433 -12.765 1.00 45.72 79 LEU A O 1
ATOM 610 N N . PRO A 1 80 ? 14.890 8.771 -13.203 1.00 39.31 80 PRO A N 1
ATOM 611 C CA . PRO A 1 80 ? 15.188 9.946 -14.002 1.00 39.31 80 PRO A CA 1
ATOM 612 C C . PRO A 1 80 ? 14.221 9.955 -15.187 1.00 39.31 80 PRO A C 1
ATOM 614 O O . PRO A 1 80 ? 13.961 8.918 -15.807 1.00 39.31 80 PRO A O 1
ATOM 617 N N . ALA A 1 81 ? 13.634 11.118 -15.466 1.00 46.25 81 ALA A N 1
ATOM 618 C CA . ALA A 1 81 ? 12.969 11.328 -16.737 1.00 46.25 81 ALA A CA 1
ATOM 619 C C . ALA A 1 81 ? 14.023 11.043 -17.808 1.00 46.25 81 ALA A C 1
ATOM 621 O O . ALA A 1 81 ? 15.001 11.775 -17.906 1.00 46.25 81 ALA A O 1
ATOM 622 N N . SER A 1 82 ? 13.872 9.931 -18.522 1.00 43.09 82 SER A N 1
ATOM 623 C CA . SER A 1 82 ? 14.698 9.609 -19.676 1.00 43.09 82 SER A CA 1
ATOM 624 C C . SER A 1 82 ? 14.616 10.785 -20.652 1.00 43.09 82 SER A C 1
ATOM 626 O O . SER A 1 82 ? 13.561 10.976 -21.268 1.00 43.09 82 SER A O 1
ATOM 628 N N . GLN A 1 83 ? 15.683 11.580 -20.713 1.00 36.56 83 GLN A N 1
ATOM 629 C CA . GLN A 1 83 ? 16.073 12.362 -21.880 1.00 36.56 83 GLN A CA 1
ATOM 630 C C . GLN A 1 83 ? 17.211 11.609 -22.553 1.00 36.56 83 GLN A C 1
ATOM 632 O O . GLN A 1 83 ? 18.091 11.124 -21.804 1.00 36.56 83 GLN A O 1
#